Protein AF-A0AA96GSC9-F1 (afdb_monomer)

pLDDT: mean 77.77, std 19.03, range [42.34, 97.62]

Foldseek 3Di:
DACPVLVVCCVVPVPCSVVLVVVQPDQADPVPRAGKDKDWDAPPPDPDPDRIHIWIAGPPPGDIGDSVVVSVVSVVVVPDDPPDDDDDDDPDPDDDDDDDD

Mean predicted aligned error: 12.41 Å

Organism: NCBI:txid3020899

Secondary structure (DSSP, 8-state):
--HHHHHHHHHH-TTTHHHHHHHHT-SB-TTTSPBEEEEEEE-TT--STT-EEEEEEETTT--EE-HHHHHHHHHHHHH----------------------

Solvent-accessible surface area (backbone atoms only — not comparable to full-atom values): 6614 Å² total; per-residue (Å²): 145,71,62,66,63,61,50,47,47,40,73,78,38,60,89,51,34,67,60,50,51,56,64,70,63,49,60,50,31,90,90,77,65,32,56,41,44,81,46,80,45,69,52,89,85,52,92,53,98,76,43,65,44,73,30,33,36,17,82,78,79,67,51,68,53,44,61,67,63,48,47,54,52,51,53,53,61,74,72,50,75,90,77,87,70,89,77,94,75,82,85,80,84,85,85,78,90,79,87,83,131

Nearest PDB structures (foldseek):
  7d8k-assembly1_A  TM=4.475E-01  e=2.025E+00  Arabidopsis thaliana
  7feo-assembly1_B  TM=5.314E-01  e=9.656E+00  Arabidopsis thaliana
  2moe-assembly1_A  TM=3.873E-01  e=4.422E+00  Homo sapiens
  6ogj-assembly1_B  TM=4.068E-01  e=9.656E+00  Homo sapiens

Structure (mmCIF, N/CA/C/O backbone):
data_AF-A0AA96GSC9-F1
#
_entry.id   AF-A0AA96GSC9-F1
#
loop_
_atom_site.group_PDB
_atom_site.id
_atom_site.type_symbol
_atom_site.label_atom_id
_atom_site.label_alt_id
_atom_site.label_comp_id
_atom_site.label_asym_id
_atom_site.label_entity_id
_atom_site.label_seq_id
_atom_site.pdbx_PDB_ins_code
_atom_site.Cartn_x
_atom_site.Cartn_y
_atom_site.Cartn_z
_atom_site.occupancy
_atom_site.B_iso_or_equiv
_atom_site.auth_seq_id
_atom_site.auth_comp_id
_atom_site.auth_asym_id
_atom_site.auth_atom_id
_atom_site.pdbx_PDB_model_num
ATOM 1 N N . MET A 1 1 ? 16.635 -4.698 3.442 1.00 46.88 1 MET A N 1
ATOM 2 C CA . MET A 1 1 ? 15.911 -5.491 2.422 1.00 46.88 1 MET A CA 1
ATOM 3 C C . MET A 1 1 ? 14.497 -4.934 2.202 1.00 46.88 1 MET A C 1
ATOM 5 O O . MET A 1 1 ? 13.524 -5.592 2.522 1.00 46.88 1 MET A O 1
ATOM 9 N N . GLN A 1 2 ? 14.373 -3.700 1.701 1.00 50.47 2 GLN A N 1
ATOM 10 C CA . GLN A 1 2 ? 13.079 -3.037 1.402 1.00 50.47 2 GLN A CA 1
ATOM 11 C C . GLN A 1 2 ? 13.158 -2.146 0.146 1.00 50.47 2 GLN A C 1
ATOM 13 O O . GLN A 1 2 ? 12.152 -1.759 -0.434 1.00 50.47 2 GLN A O 1
ATOM 18 N N . THR A 1 3 ? 14.373 -1.807 -0.287 1.00 53.50 3 THR A N 1
ATOM 19 C CA . THR A 1 3 ? 14.635 -0.788 -1.304 1.00 53.50 3 THR A CA 1
ATOM 20 C C . THR A 1 3 ? 14.405 -1.274 -2.732 1.00 53.50 3 THR A C 1
ATOM 22 O O . THR A 1 3 ? 14.212 -0.442 -3.612 1.00 53.50 3 THR A O 1
ATOM 25 N N . PHE A 1 4 ? 14.431 -2.586 -2.985 1.00 55.00 4 PHE A N 1
ATOM 26 C CA . PHE A 1 4 ? 14.454 -3.116 -4.351 1.00 55.00 4 PHE A CA 1
ATOM 27 C C . PHE A 1 4 ? 13.114 -2.932 -5.078 1.00 55.00 4 PHE A C 1
ATOM 29 O O . PHE A 1 4 ? 13.106 -2.440 -6.200 1.00 55.00 4 PHE A O 1
ATOM 36 N N . THR A 1 5 ? 11.982 -3.197 -4.417 1.00 70.00 5 THR A N 1
ATOM 37 C CA . THR A 1 5 ? 10.642 -3.094 -5.022 1.00 70.00 5 THR A CA 1
ATOM 38 C C . THR A 1 5 ? 10.219 -1.654 -5.293 1.00 70.00 5 THR A C 1
ATOM 40 O O . THR A 1 5 ? 9.853 -1.333 -6.418 1.00 70.00 5 THR A O 1
ATOM 43 N N . LEU A 1 6 ? 10.338 -0.744 -4.321 1.00 75.50 6 LEU A N 1
ATOM 44 C CA . LEU A 1 6 ? 9.988 0.667 -4.552 1.00 75.50 6 LEU A CA 1
ATOM 45 C C . LEU A 1 6 ? 10.954 1.366 -5.516 1.00 75.50 6 LEU A C 1
ATOM 47 O O . LEU A 1 6 ? 10.534 2.236 -6.276 1.00 75.50 6 LEU A O 1
ATOM 51 N N . THR A 1 7 ? 12.236 0.987 -5.523 1.00 79.75 7 THR A N 1
ATOM 52 C CA . THR A 1 7 ? 13.191 1.528 -6.502 1.00 79.75 7 THR A CA 1
ATOM 53 C C . THR A 1 7 ? 12.886 1.024 -7.909 1.00 79.75 7 THR A C 1
ATOM 55 O O 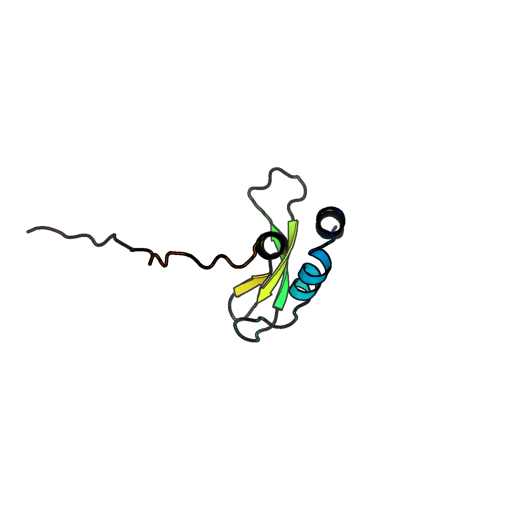. THR A 1 7 ? 12.927 1.828 -8.837 1.00 79.75 7 THR A O 1
ATOM 58 N N . ALA A 1 8 ? 12.541 -0.258 -8.072 1.00 81.69 8 ALA A N 1
ATOM 59 C CA . ALA A 1 8 ? 12.104 -0.803 -9.355 1.00 81.69 8 ALA A CA 1
ATOM 60 C C . ALA A 1 8 ? 10.836 -0.090 -9.849 1.00 81.69 8 ALA A C 1
ATOM 62 O O . ALA A 1 8 ? 10.855 0.488 -10.932 1.00 81.69 8 ALA A O 1
ATOM 63 N N . MET A 1 9 ? 9.801 0.023 -9.005 1.00 85.00 9 MET A N 1
ATOM 64 C CA . MET A 1 9 ? 8.567 0.753 -9.335 1.00 85.00 9 MET A CA 1
ATOM 65 C C . MET A 1 9 ? 8.830 2.209 -9.741 1.00 85.00 9 MET A C 1
ATOM 67 O O . MET A 1 9 ? 8.224 2.696 -10.689 1.00 85.00 9 MET A O 1
ATOM 71 N N . ARG A 1 10 ? 9.750 2.912 -9.064 1.00 88.12 10 ARG A N 1
ATOM 72 C CA . ARG A 1 10 ? 10.140 4.284 -9.432 1.00 88.12 10 ARG A CA 1
ATOM 73 C C . ARG A 1 10 ? 10.773 4.365 -10.816 1.00 88.12 10 ARG A C 1
ATOM 75 O O . ARG A 1 10 ? 10.534 5.330 -11.533 1.00 88.12 10 ARG A O 1
ATOM 82 N N . ASN A 1 11 ? 11.636 3.408 -11.141 1.00 88.81 11 ASN A N 1
ATOM 83 C CA . ASN A 1 11 ? 12.389 3.411 -12.390 1.00 88.81 11 ASN A CA 1
ATOM 84 C C . ASN A 1 11 ? 11.514 2.979 -13.576 1.00 88.81 11 ASN A C 1
ATOM 86 O O . ASN A 1 11 ? 11.664 3.521 -14.665 1.00 88.81 11 ASN A O 1
ATOM 90 N N . GLU A 1 12 ? 10.611 2.022 -13.361 1.00 87.50 12 GLU A N 1
ATOM 91 C CA . GLU A 1 12 ? 9.709 1.485 -14.388 1.00 87.50 12 GLU A CA 1
ATOM 92 C C . GLU A 1 12 ? 8.496 2.386 -14.637 1.00 87.50 12 GLU A C 1
ATOM 94 O O . GLU A 1 12 ? 8.018 2.474 -15.767 1.00 87.50 12 GLU A O 1
ATOM 99 N N . HIS A 1 13 ? 8.010 3.061 -13.591 1.00 88.81 13 HIS A N 1
ATOM 100 C CA . HIS A 1 13 ? 6.771 3.840 -13.615 1.00 88.81 13 HIS A CA 1
ATOM 101 C C . HIS A 1 13 ? 6.932 5.230 -12.973 1.00 88.81 13 HIS A C 1
ATOM 103 O O . HIS A 1 13 ? 6.232 5.562 -12.005 1.00 88.81 13 HIS A O 1
ATOM 109 N N . PRO A 1 14 ? 7.859 6.069 -13.475 1.00 90.56 14 PRO A N 1
ATOM 110 C CA . PRO A 1 14 ? 8.146 7.379 -12.889 1.00 90.56 14 PRO A CA 1
ATOM 111 C C . PRO A 1 14 ? 6.937 8.329 -12.885 1.00 90.56 14 PRO A C 1
ATOM 113 O O . PRO A 1 14 ? 6.845 9.196 -12.018 1.00 90.56 14 PRO A O 1
ATOM 116 N N . GLU A 1 15 ? 6.003 8.169 -13.822 1.00 90.44 15 GLU A N 1
ATOM 117 C CA . GLU A 1 15 ? 4.827 9.020 -14.004 1.00 90.44 15 GLU A CA 1
ATOM 118 C C . GLU A 1 15 ? 3.787 8.873 -12.884 1.00 90.44 15 GLU A C 1
ATOM 120 O O . GLU A 1 15 ? 3.196 9.863 -12.450 1.00 90.44 15 GLU A O 1
ATOM 125 N N . VAL A 1 16 ? 3.596 7.656 -12.368 1.00 90.06 16 VAL A N 1
ATOM 126 C CA . VAL A 1 16 ? 2.637 7.367 -11.285 1.00 90.06 16 VAL A CA 1
ATOM 127 C C . VAL A 1 16 ? 3.305 7.256 -9.916 1.00 90.06 16 VAL A C 1
ATOM 129 O O . VAL A 1 16 ? 2.620 7.310 -8.892 1.00 90.06 16 VAL A O 1
ATOM 132 N N . PHE A 1 17 ? 4.637 7.152 -9.862 1.00 90.50 17 PHE A N 1
ATOM 133 C CA . PHE A 1 17 ? 5.381 6.965 -8.616 1.00 90.50 17 PHE A CA 1
ATOM 134 C C . PHE A 1 17 ? 5.088 8.022 -7.528 1.00 90.50 17 PHE A C 1
ATOM 136 O O . PHE A 1 17 ? 4.889 7.628 -6.376 1.0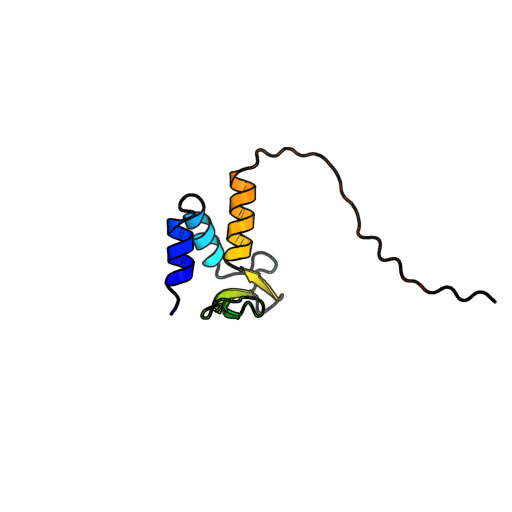0 90.50 17 PHE A O 1
ATOM 143 N N . PRO A 1 18 ? 4.981 9.338 -7.824 1.00 91.69 18 PRO A N 1
ATOM 144 C CA . PRO A 1 18 ? 4.643 10.327 -6.797 1.00 91.69 18 PRO A CA 1
ATOM 145 C C . PRO A 1 18 ? 3.276 10.074 -6.144 1.00 91.69 18 PRO A C 1
ATOM 147 O O . PRO A 1 18 ? 3.129 10.212 -4.929 1.00 91.69 18 PRO A O 1
ATOM 150 N N . GLN A 1 19 ? 2.283 9.672 -6.942 1.00 91.56 19 GLN A N 1
ATOM 151 C CA . GLN A 1 19 ? 0.929 9.383 -6.461 1.00 91.56 19 GLN A CA 1
ATOM 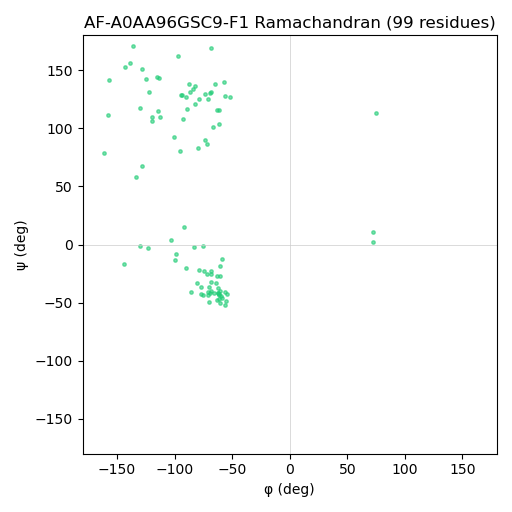152 C C . GLN A 1 19 ? 0.899 8.091 -5.642 1.00 91.56 19 GLN A C 1
ATOM 154 O O . GLN A 1 19 ? 0.288 8.056 -4.572 1.00 91.56 19 GLN A O 1
ATOM 159 N N . LEU A 1 20 ? 1.624 7.067 -6.103 1.00 91.50 20 LEU A N 1
ATOM 160 C CA . LEU A 1 20 ? 1.798 5.803 -5.394 1.00 91.50 20 LEU A CA 1
ATOM 161 C C . LEU A 1 20 ? 2.361 6.034 -3.987 1.00 91.50 20 LEU A C 1
ATOM 163 O O . LEU A 1 20 ? 1.759 5.606 -3.005 1.00 91.50 20 LEU A O 1
ATOM 167 N N . ILE A 1 21 ? 3.468 6.776 -3.873 1.00 91.94 21 ILE A N 1
ATOM 168 C CA . ILE A 1 21 ? 4.091 7.069 -2.576 1.00 91.94 21 ILE A CA 1
ATOM 169 C C . ILE A 1 21 ? 3.154 7.871 -1.673 1.00 91.94 21 ILE A C 1
ATOM 171 O O . ILE A 1 21 ? 3.043 7.557 -0.489 1.00 91.94 21 ILE A O 1
ATOM 175 N N . HIS A 1 22 ? 2.440 8.862 -2.212 1.00 91.62 22 HIS A N 1
ATOM 176 C CA . HIS A 1 22 ? 1.493 9.650 -1.425 1.00 91.62 22 HIS A CA 1
ATOM 177 C C . HIS A 1 22 ? 0.398 8.778 -0.789 1.00 91.62 22 HIS A C 1
ATOM 179 O O . HIS A 1 22 ? 0.116 8.892 0.404 1.00 91.62 22 HIS A O 1
ATOM 185 N N . GLN A 1 23 ? -0.185 7.867 -1.566 1.00 90.00 23 GLN A N 1
ATOM 186 C CA . GLN A 1 23 ? -1.204 6.935 -1.082 1.00 90.00 23 GLN A CA 1
ATOM 187 C C . GLN A 1 23 ? -0.621 5.904 -0.106 1.00 90.00 23 GLN A C 1
ATOM 189 O O . GLN A 1 23 ? -1.213 5.645 0.939 1.00 90.00 23 GLN A O 1
ATOM 194 N N . MET A 1 24 ? 0.581 5.384 -0.367 1.00 91.00 24 MET A N 1
ATOM 195 C CA . MET A 1 24 ? 1.279 4.502 0.573 1.00 91.00 24 MET A CA 1
ATOM 196 C C . MET A 1 24 ? 1.628 5.193 1.895 1.00 91.00 24 MET A C 1
ATOM 198 O O . MET A 1 24 ? 1.720 4.538 2.929 1.00 91.00 24 MET A O 1
ATOM 202 N N . GLN A 1 25 ? 1.814 6.513 1.914 1.00 91.06 25 GLN A N 1
ATOM 203 C CA . GLN A 1 25 ? 2.157 7.268 3.121 1.00 91.06 25 GLN A CA 1
ATOM 204 C C . GLN A 1 25 ? 0.951 7.635 3.992 1.00 91.06 25 GLN A C 1
ATOM 206 O O . GLN A 1 25 ? 1.145 8.151 5.092 1.00 91.06 25 GLN A O 1
ATOM 211 N N . GLN A 1 26 ? -0.275 7.300 3.581 1.00 90.81 26 GLN A N 1
ATOM 212 C CA . GLN A 1 26 ? -1.468 7.560 4.383 1.00 90.81 26 GLN A CA 1
ATOM 213 C C . GLN A 1 26 ? -1.353 6.926 5.779 1.00 90.81 26 GLN A C 1
ATOM 215 O O . GLN A 1 26 ? -1.012 5.749 5.935 1.00 90.81 26 GLN A O 1
ATOM 220 N N . SER A 1 27 ? -1.590 7.744 6.807 1.00 93.56 27 SER A N 1
ATOM 221 C CA . SER A 1 27 ? -1.600 7.335 8.219 1.00 93.56 27 SER A CA 1
ATOM 222 C C . SER A 1 27 ? -2.984 6.885 8.690 1.00 93.56 27 SER A C 1
ATOM 224 O O . SER A 1 27 ? -3.092 6.147 9.668 1.00 93.56 27 SER A O 1
ATOM 226 N N . HIS A 1 28 ? -4.029 7.290 7.965 1.00 96.38 28 HIS A N 1
ATOM 227 C CA . HIS A 1 28 ? -5.419 6.980 8.270 1.00 96.38 28 HIS A CA 1
ATOM 228 C C . HIS A 1 28 ? -6.097 6.305 7.078 1.00 96.38 28 HIS A C 1
ATOM 230 O O . HIS A 1 28 ? -5.856 6.659 5.925 1.00 96.38 28 HIS A O 1
ATOM 236 N N . CYS A 1 29 ? -6.957 5.338 7.371 1.00 96.00 29 CYS A N 1
ATOM 237 C CA . CYS A 1 29 ? -7.726 4.583 6.399 1.00 96.00 29 CYS A CA 1
ATOM 238 C C . CYS A 1 29 ? -8.790 5.474 5.750 1.00 96.00 29 CYS A C 1
ATOM 240 O O . CYS A 1 29 ? -9.584 6.109 6.445 1.00 96.00 29 CYS A O 1
ATOM 242 N N . SER A 1 30 ? -8.867 5.469 4.421 1.00 93.50 30 SER A N 1
ATOM 243 C CA . SER A 1 30 ? -9.873 6.230 3.671 1.00 93.50 30 SER A CA 1
ATOM 244 C C . SER A 1 30 ? -11.300 5.696 3.853 1.00 93.50 30 SER A C 1
ATOM 246 O O . SER A 1 30 ? -12.252 6.463 3.724 1.00 93.50 30 SER A O 1
ATOM 248 N N . ARG A 1 31 ? -11.469 4.405 4.186 1.00 95.31 31 ARG A N 1
ATOM 249 C CA . ARG A 1 31 ? -12.788 3.792 4.429 1.00 95.31 31 ARG A CA 1
ATOM 250 C C . ARG A 1 31 ? -13.391 4.140 5.785 1.00 95.31 31 ARG A C 1
ATOM 252 O O . ARG A 1 31 ? -14.598 4.348 5.857 1.00 95.31 31 ARG A O 1
ATOM 259 N N . CYS A 1 32 ?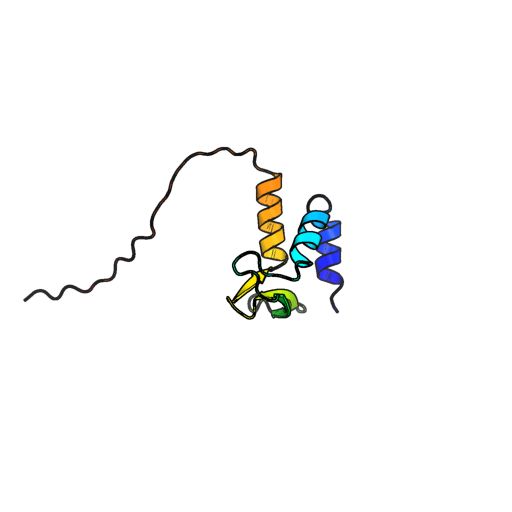 -12.600 4.126 6.858 1.00 97.56 32 CYS A N 1
ATOM 260 C CA . CYS A 1 32 ? -13.130 4.251 8.224 1.00 97.56 32 CYS A CA 1
ATOM 261 C C . CYS A 1 32 ? -12.437 5.307 9.098 1.00 97.56 32 CYS A C 1
ATOM 263 O O . CYS A 1 32 ? -12.813 5.460 10.256 1.00 97.56 32 CYS A O 1
ATOM 265 N N . GLY A 1 33 ? -11.412 6.002 8.593 1.00 97.12 33 GLY A N 1
ATOM 266 C CA . GLY A 1 33 ? -10.584 6.929 9.378 1.00 97.12 33 GLY A CA 1
ATOM 267 C C . GLY A 1 33 ? -9.635 6.245 10.369 1.00 97.12 33 GLY A C 1
ATOM 268 O O . GLY A 1 33 ? -8.931 6.917 11.117 1.00 97.12 33 GLY A O 1
ATOM 269 N N . GLY A 1 34 ? -9.616 4.913 10.382 1.00 97.62 34 GLY A N 1
ATOM 270 C CA . GLY A 1 34 ? -8.825 4.095 11.290 1.00 97.62 34 GLY A CA 1
ATOM 271 C C . GLY A 1 34 ? -7.313 4.164 11.058 1.00 97.62 34 GLY A C 1
ATOM 272 O O . GLY A 1 34 ? -6.846 4.673 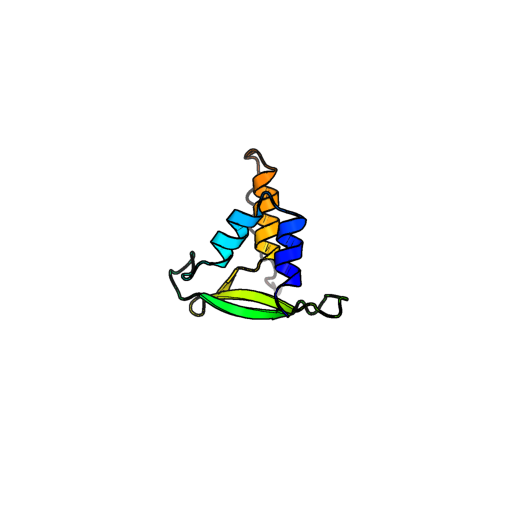10.046 1.00 97.62 34 GLY A O 1
ATOM 273 N N . THR A 1 35 ? -6.533 3.623 11.986 1.00 97.50 35 THR A N 1
ATOM 274 C CA . THR A 1 35 ? -5.065 3.613 11.942 1.00 97.50 35 THR A CA 1
ATOM 275 C C . THR A 1 35 ? -4.560 2.624 10.899 1.00 97.50 35 THR A C 1
ATOM 277 O O . THR A 1 35 ? -4.947 1.453 10.911 1.00 97.50 35 THR A O 1
ATOM 280 N N . MET A 1 36 ? -3.663 3.093 10.033 1.00 97.56 36 MET A N 1
ATOM 281 C CA . MET A 1 36 ? -2.926 2.249 9.095 1.00 97.56 36 MET A CA 1
ATOM 282 C C . MET A 1 36 ? -1.578 1.862 9.700 1.00 97.56 36 MET A C 1
ATOM 284 O O . MET A 1 36 ? -0.819 2.735 10.123 1.00 97.56 36 MET A O 1
ATOM 288 N N . VAL A 1 37 ? -1.267 0.569 9.707 1.00 95.75 37 VAL A N 1
ATOM 289 C CA . VAL A 1 37 ? 0.030 0.039 10.152 1.00 95.75 37 VAL A CA 1
ATOM 290 C C . VAL A 1 37 ? 0.771 -0.566 8.969 1.00 95.75 37 VAL A C 1
ATOM 292 O O . VAL A 1 37 ? 0.141 -1.131 8.080 1.00 95.75 37 VAL A O 1
ATOM 295 N N . GLU A 1 38 ? 2.091 -0.405 8.936 1.00 94.31 38 GLU A N 1
ATOM 296 C CA . GLU A 1 38 ? 2.954 -1.026 7.928 1.00 94.31 38 GLU A CA 1
ATOM 297 C C . GLU A 1 38 ? 3.303 -2.456 8.349 1.00 94.31 38 GLU A C 1
ATOM 299 O O . GLU A 1 38 ? 3.654 -2.701 9.504 1.00 94.31 38 GLU A O 1
ATOM 304 N N . GLU A 1 39 ? 3.192 -3.397 7.416 1.00 91.38 39 GLU A N 1
ATOM 305 C CA . GLU A 1 39 ? 3.477 -4.810 7.633 1.00 91.38 39 GLU A CA 1
ATOM 306 C C . GLU A 1 39 ? 4.125 -5.433 6.389 1.00 91.38 39 GLU A C 1
ATOM 308 O O . GLU A 1 39 ? 3.932 -4.988 5.254 1.00 91.38 39 GLU A O 1
ATOM 313 N N . THR A 1 40 ? 4.912 -6.486 6.615 1.00 89.88 40 THR A N 1
ATOM 314 C CA . THR A 1 40 ? 5.542 -7.256 5.543 1.00 89.88 40 THR A CA 1
ATOM 315 C C . THR A 1 40 ? 4.628 -8.383 5.084 1.00 89.88 40 THR A C 1
ATOM 317 O O . THR A 1 40 ? 4.363 -9.319 5.834 1.00 89.88 40 THR A O 1
ATOM 320 N N . TYR A 1 41 ? 4.216 -8.318 3.826 1.00 88.62 41 TYR A N 1
ATOM 321 C CA . TYR A 1 41 ? 3.412 -9.325 3.150 1.00 88.62 41 TYR A CA 1
ATOM 322 C C . TYR A 1 41 ? 4.284 -10.263 2.325 1.00 88.62 41 TYR A C 1
ATOM 324 O O . TYR A 1 41 ? 5.436 -9.962 2.012 1.00 88.62 41 TYR A O 1
ATOM 332 N N . MET A 1 42 ? 3.704 -11.411 1.991 1.00 86.38 42 MET A N 1
ATOM 333 C CA . MET A 1 42 ? 4.297 -12.483 1.204 1.00 86.38 42 MET A CA 1
ATOM 334 C C . MET A 1 42 ? 3.318 -12.864 0.090 1.00 86.38 42 MET A C 1
ATOM 336 O O . MET A 1 42 ? 2.226 -13.351 0.378 1.00 86.38 42 MET A O 1
ATOM 340 N N . ASP A 1 43 ? 3.710 -12.693 -1.166 1.00 81.94 43 ASP A N 1
ATOM 341 C CA . ASP A 1 43 ? 3.111 -13.407 -2.297 1.00 81.94 43 ASP A CA 1
ATOM 342 C C . ASP A 1 43 ? 3.522 -14.895 -2.359 1.00 81.94 43 ASP A C 1
ATOM 344 O O . ASP A 1 43 ? 4.499 -15.273 -2.999 1.00 81.94 43 ASP A O 1
ATOM 348 N N . ILE A 1 44 ? 2.748 -15.755 -1.698 1.00 82.12 44 ILE A N 1
ATOM 349 C CA . ILE A 1 44 ? 2.990 -17.208 -1.621 1.00 82.12 44 ILE A CA 1
ATOM 350 C C . ILE A 1 44 ? 3.035 -17.939 -2.976 1.00 82.12 44 ILE A C 1
ATOM 352 O O . ILE A 1 44 ? 3.427 -19.104 -3.003 1.00 82.12 44 ILE A O 1
ATOM 356 N N . PHE A 1 45 ? 2.610 -17.299 -4.069 1.00 81.38 45 PHE A N 1
ATOM 357 C CA . PHE A 1 45 ? 2.622 -17.872 -5.418 1.00 81.38 45 PHE A CA 1
ATOM 358 C C . PHE A 1 45 ? 3.765 -17.340 -6.286 1.00 81.38 45 PHE A C 1
ATOM 360 O O . PHE A 1 45 ? 3.841 -17.669 -7.467 1.00 81.38 45 PHE A O 1
ATOM 367 N N . SER A 1 46 ? 4.641 -16.513 -5.722 1.00 74.69 46 SER A N 1
ATOM 368 C CA . SER A 1 46 ? 5.793 -15.986 -6.432 1.00 74.69 46 SER A CA 1
ATOM 369 C C . SER A 1 46 ? 6.914 -17.023 -6.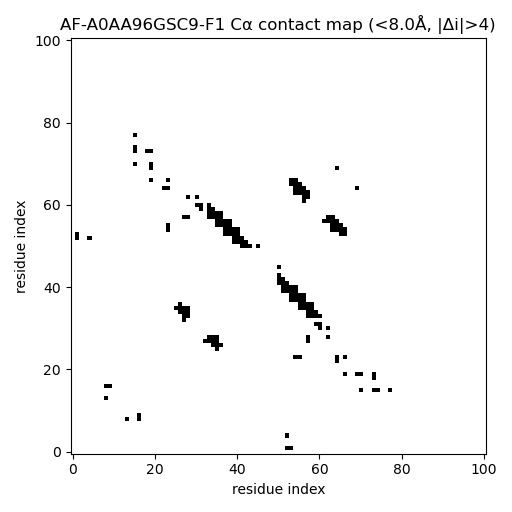497 1.00 74.69 46 SER A C 1
ATOM 371 O O . SER A 1 46 ? 7.399 -17.499 -5.472 1.00 74.69 46 SER A O 1
ATOM 373 N N . ASP A 1 47 ? 7.375 -17.312 -7.713 1.00 74.94 47 ASP A N 1
ATOM 374 C CA . ASP A 1 47 ? 8.540 -18.171 -7.969 1.00 74.94 47 ASP A CA 1
ATOM 375 C C . ASP A 1 47 ? 9.880 -17.463 -7.662 1.00 74.94 47 ASP A C 1
ATOM 377 O O . ASP A 1 47 ? 10.955 -18.040 -7.833 1.00 74.94 47 ASP A O 1
ATOM 381 N N . TYR A 1 48 ? 9.841 -16.196 -7.234 1.00 70.69 48 TYR A N 1
ATOM 382 C CA . TYR A 1 48 ? 11.027 -15.398 -6.932 1.00 70.69 48 TYR A CA 1
ATOM 383 C C . TYR A 1 48 ? 11.481 -15.590 -5.478 1.00 70.69 48 TYR A C 1
ATOM 385 O O . TYR A 1 48 ? 10.676 -15.538 -4.553 1.00 70.69 48 TYR A O 1
ATOM 393 N N . GLU A 1 49 ? 12.795 -15.715 -5.262 1.00 60.78 49 GLU A N 1
ATOM 394 C CA . GLU A 1 49 ? 13.408 -15.967 -3.941 1.00 60.78 49 GLU A CA 1
ATOM 395 C C . GLU A 1 49 ? 13.130 -14.867 -2.888 1.00 60.78 49 GLU A C 1
ATOM 397 O O . GLU A 1 49 ? 13.214 -15.132 -1.690 1.00 60.78 49 GLU A O 1
ATOM 402 N N . ASP A 1 50 ? 12.720 -13.662 -3.310 1.00 62.12 50 ASP A N 1
ATOM 403 C CA . ASP A 1 50 ? 12.452 -12.496 -2.455 1.00 62.12 50 ASP A CA 1
ATOM 404 C C . ASP A 1 50 ? 11.064 -11.882 -2.727 1.00 62.12 50 ASP A C 1
ATOM 406 O O . ASP A 1 50 ? 10.920 -10.759 -3.207 1.00 62.12 50 ASP A O 1
ATOM 410 N N . PHE A 1 51 ? 10.000 -12.612 -2.401 1.00 77.62 51 PHE A N 1
ATOM 411 C CA . PHE A 1 51 ? 8.623 -12.179 -2.672 1.00 77.62 51 PHE A CA 1
ATOM 412 C C . PHE A 1 51 ? 7.951 -11.390 -1.532 1.00 77.62 51 PHE A C 1
ATOM 414 O O . PHE A 1 51 ? 6.729 -11.212 -1.494 1.00 77.62 51 PHE A O 1
ATOM 421 N N . LYS A 1 52 ? 8.749 -10.912 -0.572 1.00 85.12 52 LYS A N 1
ATOM 422 C CA . LYS A 1 52 ? 8.259 -10.084 0.533 1.00 85.12 52 LYS A CA 1
ATOM 423 C C . LYS A 1 52 ? 8.135 -8.624 0.112 1.00 85.12 52 LYS A C 1
ATOM 425 O O . LYS A 1 52 ? 9.059 -8.062 -0.474 1.00 85.12 52 LYS A O 1
ATOM 430 N N . PHE A 1 53 ? 7.042 -7.973 0.490 1.00 85.44 53 PHE A N 1
ATOM 431 C CA . PHE A 1 53 ? 6.825 -6.550 0.219 1.00 85.44 53 PHE A CA 1
ATOM 432 C C . PHE A 1 53 ? 6.202 -5.833 1.416 1.00 85.44 53 PHE A C 1
ATOM 434 O O . PHE A 1 53 ? 5.584 -6.462 2.268 1.00 85.44 53 PHE A O 1
ATOM 441 N N . GLN A 1 54 ? 6.392 -4.515 1.501 1.00 88.62 54 GLN A N 1
ATOM 442 C CA . GLN A 1 54 ? 5.711 -3.696 2.505 1.00 88.62 54 GLN A CA 1
ATOM 443 C C . GLN A 1 54 ? 4.354 -3.258 1.964 1.00 88.62 54 GLN A C 1
ATOM 445 O O . GLN A 1 54 ? 4.263 -2.730 0.854 1.00 88.62 54 GLN A O 1
ATOM 450 N N . ALA A 1 55 ? 3.319 -3.438 2.769 1.00 91.75 55 ALA A N 1
ATOM 451 C CA . ALA A 1 55 ? 2.005 -2.863 2.539 1.00 91.75 55 ALA A CA 1
ATOM 452 C C . ALA A 1 55 ? 1.474 -2.297 3.853 1.00 91.75 55 ALA A C 1
ATOM 454 O O . ALA A 1 55 ? 2.063 -2.493 4.918 1.00 91.75 55 ALA A O 1
ATOM 455 N N . LYS A 1 56 ? 0.359 -1.573 3.782 1.00 94.81 56 LYS A N 1
ATOM 456 C CA . LYS A 1 56 ? -0.330 -1.112 4.985 1.00 94.81 56 LYS A CA 1
ATOM 457 C C . LYS A 1 56 ? -1.698 -1.736 5.104 1.00 94.81 56 LYS A C 1
ATOM 459 O O . LYS A 1 56 ? -2.396 -1.836 4.100 1.00 94.81 56 LYS A O 1
ATOM 464 N N . HIS A 1 57 ? -2.122 -2.044 6.321 1.00 96.06 57 HIS A N 1
ATOM 465 C CA . HIS A 1 57 ? -3.503 -2.427 6.579 1.00 96.06 57 HIS A CA 1
ATOM 466 C C . HIS A 1 57 ? -4.124 -1.613 7.710 1.00 96.06 57 HIS A C 1
ATOM 468 O O . HIS A 1 57 ? -3.447 -1.135 8.623 1.00 96.06 57 HIS A O 1
ATOM 474 N N . CYS A 1 58 ? -5.438 -1.440 7.635 1.00 97.62 58 CYS A N 1
ATOM 475 C CA . CYS A 1 58 ? -6.222 -0.818 8.683 1.00 97.62 58 CYS A CA 1
ATOM 476 C C . CYS A 1 58 ? -6.542 -1.843 9.767 1.00 97.62 58 CYS A C 1
ATOM 478 O O . CYS A 1 58 ? -7.242 -2.821 9.503 1.00 97.62 58 CYS A O 1
ATOM 480 N N . ILE A 1 59 ? -6.126 -1.580 11.005 1.00 96.69 59 ILE A N 1
ATOM 481 C CA . ILE A 1 59 ? -6.401 -2.491 12.127 1.00 96.69 59 ILE A CA 1
ATOM 482 C C . ILE A 1 59 ? -7.890 -2.544 12.507 1.00 96.69 59 ILE A C 1
ATOM 484 O O . ILE A 1 59 ? -8.331 -3.514 13.112 1.00 96.69 59 ILE A O 1
ATOM 488 N N . GLN A 1 60 ? -8.679 -1.513 12.168 1.00 97.38 60 GLN A N 1
ATOM 489 C CA . GLN A 1 60 ? -10.108 -1.474 12.501 1.00 97.38 60 GLN A CA 1
ATOM 490 C C . GLN A 1 60 ? -10.993 -2.178 11.467 1.00 97.38 60 GLN A C 1
ATOM 492 O O . GLN A 1 60 ? -11.971 -2.814 11.846 1.00 97.38 60 GLN A O 1
ATOM 497 N N . CYS A 1 61 ? -10.715 -2.021 10.169 1.00 97.56 61 CYS A N 1
ATOM 498 C CA . CYS A 1 61 ? -11.612 -2.512 9.111 1.00 97.56 61 CYS A CA 1
ATOM 499 C C . CYS A 1 61 ? -10.968 -3.483 8.116 1.00 97.56 61 CYS A C 1
ATOM 501 O O . CYS A 1 61 ? -11.662 -3.974 7.224 1.00 97.56 61 CYS A O 1
ATOM 503 N N . GLY A 1 62 ? -9.667 -3.749 8.251 1.00 95.50 62 GLY A N 1
ATOM 504 C CA . GLY A 1 62 ? -8.931 -4.680 7.399 1.00 95.50 62 GLY A CA 1
ATOM 505 C C . GLY A 1 62 ? -8.676 -4.187 5.975 1.00 95.50 62 GLY A C 1
ATOM 506 O O . GLY A 1 62 ? -8.281 -4.985 5.136 1.00 95.50 62 GLY A O 1
ATOM 507 N N . ASP A 1 63 ? -8.920 -2.909 5.668 1.00 95.75 63 ASP A N 1
ATOM 508 C CA . ASP A 1 63 ? -8.588 -2.349 4.353 1.00 95.75 63 ASP A CA 1
ATOM 509 C C . ASP A 1 63 ? -7.070 -2.344 4.128 1.00 95.75 63 ASP A C 1
ATOM 511 O O . ASP A 1 63 ? -6.327 -2.017 5.053 1.00 95.75 63 ASP A O 1
ATOM 515 N N . VAL A 1 64 ? -6.614 -2.695 2.923 1.00 94.75 64 VAL A N 1
ATOM 516 C CA . VAL A 1 64 ? -5.186 -2.890 2.610 1.00 94.75 64 VAL A CA 1
ATOM 517 C C . VAL A 1 64 ? -4.748 -1.967 1.474 1.00 94.75 64 VAL A C 1
ATOM 519 O O . VAL A 1 64 ? -5.372 -1.922 0.414 1.00 94.75 64 VAL A O 1
ATOM 522 N N . ILE A 1 65 ? -3.632 -1.267 1.681 1.00 93.88 65 ILE A N 1
ATOM 523 C CA . ILE A 1 65 ? -2.892 -0.535 0.652 1.00 93.88 65 ILE A CA 1
ATOM 524 C C . ILE A 1 65 ? -1.690 -1.387 0.245 1.00 93.88 65 ILE A C 1
ATOM 526 O O . ILE A 1 65 ? -0.625 -1.321 0.859 1.00 93.88 65 ILE A O 1
ATOM 530 N N . ASP A 1 66 ? -1.892 -2.188 -0.797 1.00 92.19 66 ASP A N 1
ATOM 531 C CA . ASP A 1 66 ? -0.859 -2.975 -1.468 1.00 92.19 66 ASP A CA 1
ATOM 532 C C . ASP A 1 66 ? -0.233 -2.142 -2.607 1.00 92.19 66 ASP A C 1
ATOM 534 O O . ASP A 1 66 ? -0.976 -1.635 -3.457 1.00 92.19 66 ASP A O 1
ATOM 538 N N . PRO A 1 67 ? 1.103 -1.983 -2.656 1.00 89.44 67 PRO A N 1
ATOM 539 C CA . PRO A 1 67 ? 1.768 -1.134 -3.642 1.00 89.44 67 PRO A CA 1
ATOM 540 C C . PRO A 1 67 ? 1.595 -1.612 -5.089 1.00 89.44 67 PRO A C 1
ATOM 542 O O . PRO A 1 67 ? 1.493 -0.782 -5.988 1.00 89.44 67 PRO A O 1
ATOM 545 N N . PHE A 1 68 ? 1.522 -2.919 -5.341 1.00 88.25 68 PHE A N 1
ATOM 546 C CA . PHE A 1 68 ? 1.346 -3.465 -6.687 1.00 88.25 68 PHE A CA 1
ATOM 547 C C . PHE A 1 68 ? -0.091 -3.295 -7.173 1.00 88.25 68 PHE A C 1
ATOM 549 O O . PHE A 1 68 ? -0.320 -2.865 -8.306 1.00 88.25 68 PHE A O 1
ATOM 556 N N . ILE A 1 69 ? -1.071 -3.563 -6.303 1.00 90.56 69 ILE A N 1
ATOM 557 C CA . ILE A 1 69 ? -2.485 -3.312 -6.614 1.00 90.56 69 ILE A CA 1
ATOM 558 C C . ILE A 1 69 ? -2.700 -1.819 -6.874 1.00 90.56 69 ILE A C 1
ATOM 560 O O . ILE A 1 69 ? -3.400 -1.440 -7.817 1.00 90.56 69 ILE A O 1
ATOM 564 N N . LEU A 1 70 ? -2.092 -0.969 -6.048 1.00 91.50 70 LEU A N 1
ATOM 565 C CA . LEU A 1 70 ? -2.175 0.475 -6.180 1.00 91.50 70 LEU A CA 1
ATOM 566 C C . LEU A 1 70 ? -1.556 0.960 -7.491 1.00 91.50 70 LEU A C 1
ATOM 568 O O . LEU A 1 70 ? -2.199 1.706 -8.226 1.00 91.50 70 LEU A O 1
ATOM 572 N N . LEU A 1 71 ? -0.352 0.485 -7.817 1.00 91.44 71 LEU A N 1
ATOM 573 C CA . LEU A 1 71 ? 0.324 0.776 -9.077 1.00 91.44 71 LEU A CA 1
ATOM 574 C C . LEU A 1 71 ? -0.551 0.400 -10.275 1.00 91.44 71 LEU A C 1
ATOM 576 O O . LEU A 1 71 ? -0.739 1.214 -11.176 1.00 91.44 71 LEU A O 1
ATOM 580 N N . ASN A 1 72 ? -1.121 -0.807 -10.270 1.00 90.50 72 ASN A N 1
ATOM 581 C CA . ASN A 1 72 ? -1.980 -1.273 -11.354 1.00 90.50 72 ASN A CA 1
ATOM 582 C C . ASN A 1 72 ? -3.198 -0.354 -11.545 1.00 90.50 72 ASN A C 1
ATOM 584 O O . ASN A 1 72 ? -3.496 0.046 -12.667 1.00 90.50 72 ASN A O 1
ATOM 588 N N . ARG A 1 73 ? -3.852 0.059 -10.449 1.00 91.19 73 ARG A N 1
ATOM 589 C CA . ARG A 1 73 ? -4.976 1.011 -10.495 1.00 91.19 73 ARG A CA 1
ATOM 590 C C . ARG A 1 73 ? -4.555 2.3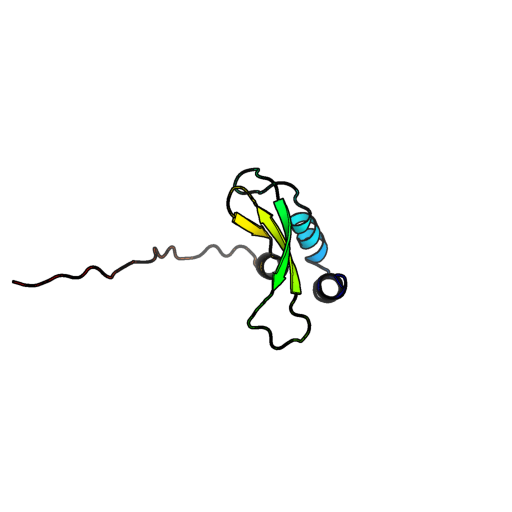66 -11.064 1.00 91.19 73 ARG A C 1
ATOM 592 O O . ARG A 1 73 ? -5.236 2.895 -11.938 1.00 91.19 73 ARG A O 1
ATOM 599 N N . LEU A 1 74 ? -3.436 2.923 -10.598 1.00 90.69 74 LEU A N 1
ATOM 600 C CA . LEU A 1 74 ? -2.936 4.215 -11.076 1.00 90.69 74 LEU A CA 1
ATOM 601 C C . LEU A 1 74 ? -2.588 4.174 -12.569 1.00 90.69 74 LEU A C 1
ATOM 603 O O . LEU A 1 74 ? -2.878 5.125 -13.288 1.00 90.69 74 LEU A O 1
ATOM 607 N N . ARG A 1 75 ? -2.032 3.059 -13.054 1.00 88.00 75 ARG A N 1
ATOM 608 C CA . ARG A 1 75 ? -1.728 2.865 -14.478 1.00 88.00 75 ARG A CA 1
ATOM 609 C C . ARG A 1 75 ? -2.985 2.806 -15.343 1.00 88.00 75 ARG A C 1
ATOM 611 O O . ARG A 1 75 ? -3.003 3.424 -16.404 1.00 88.00 75 ARG A O 1
ATOM 618 N N . THR A 1 76 ? -4.037 2.121 -14.894 1.00 81.25 76 THR A N 1
ATOM 619 C CA . THR A 1 76 ? -5.325 2.105 -15.607 1.00 81.25 76 THR A CA 1
ATOM 620 C C . THR A 1 76 ? -5.919 3.512 -15.692 1.00 81.25 76 THR A C 1
ATOM 622 O O . THR A 1 76 ? -6.316 3.950 -16.767 1.00 81.25 76 THR A O 1
ATOM 625 N N . HIS A 1 77 ? -5.879 4.276 -14.598 1.00 70.94 77 HIS A N 1
ATOM 626 C CA . HIS A 1 77 ? -6.395 5.647 -14.582 1.00 70.94 77 HIS A CA 1
ATOM 627 C C . HIS A 1 77 ? -5.532 6.658 -15.355 1.00 70.94 77 HIS A C 1
ATOM 629 O O . HIS A 1 77 ? -6.059 7.664 -15.821 1.00 70.94 77 HIS A O 1
ATOM 635 N N . ALA A 1 78 ? -4.231 6.409 -15.528 1.00 62.94 78 ALA A N 1
ATOM 636 C CA . ALA A 1 78 ? -3.358 7.246 -16.354 1.00 62.94 78 ALA A CA 1
ATOM 637 C C . ALA A 1 78 ? -3.580 7.040 -17.867 1.00 62.94 78 ALA A C 1
ATOM 639 O O . ALA A 1 78 ? -3.262 7.929 -18.657 1.00 62.94 78 ALA A O 1
ATOM 640 N N . GLY A 1 79 ? -4.121 5.883 -18.272 1.00 58.88 79 GLY A N 1
ATOM 641 C CA . GLY A 1 79 ? -4.380 5.523 -19.671 1.00 58.88 79 GLY A CA 1
ATOM 642 C C . GLY A 1 79 ? -5.824 5.720 -20.150 1.00 58.88 79 GLY A C 1
ATOM 643 O O . GLY A 1 79 ? -6.075 5.607 -21.349 1.00 58.88 79 GLY A O 1
ATOM 644 N N . GLU A 1 80 ? -6.773 6.027 -19.262 1.00 51.88 80 GLU A N 1
ATOM 645 C CA . GLU A 1 80 ? -8.198 6.111 -19.601 1.00 51.88 80 GLU A CA 1
ATOM 646 C C . GLU A 1 80 ? -8.735 7.546 -19.512 1.00 51.88 80 GLU A C 1
ATOM 648 O O . GLU A 1 80 ? -8.965 8.108 -18.442 1.00 51.88 80 GLU A O 1
ATOM 653 N N . THR A 1 81 ? -9.040 8.11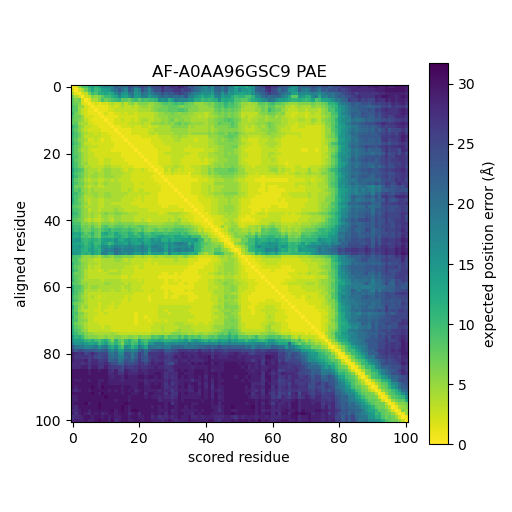8 -20.681 1.00 50.03 81 THR A N 1
ATOM 654 C CA . THR A 1 81 ? -10.167 9.056 -20.773 1.00 50.03 81 THR A CA 1
ATOM 655 C C . THR A 1 81 ? -11.428 8.332 -20.279 1.00 50.03 81 THR A C 1
ATOM 657 O O . THR A 1 81 ? -11.593 7.148 -20.582 1.00 50.03 81 THR A O 1
ATOM 660 N N . PRO A 1 82 ? -12.327 8.984 -19.519 1.00 43.59 82 PRO A N 1
ATOM 661 C CA . PRO A 1 82 ? -13.494 8.317 -18.958 1.00 43.59 82 PRO A CA 1
ATOM 662 C C . PRO A 1 82 ? -14.497 8.011 -20.075 1.00 43.59 82 PRO A C 1
ATOM 664 O O . PRO A 1 82 ? -15.416 8.785 -20.336 1.00 43.59 82 PRO A O 1
ATOM 667 N N . SER A 1 83 ? -14.341 6.870 -20.745 1.00 45.16 83 SER A N 1
ATOM 668 C CA . SER A 1 83 ? -15.418 6.279 -21.531 1.00 45.16 83 SER A CA 1
ATOM 669 C C . SER A 1 83 ? -16.353 5.564 -20.564 1.00 45.16 83 SER A C 1
ATOM 671 O O . SER A 1 83 ? -16.249 4.369 -20.301 1.00 45.16 83 SER A O 1
ATOM 673 N N . VAL A 1 84 ? -17.257 6.342 -19.972 1.00 51.53 84 VAL A N 1
ATOM 674 C CA . VAL A 1 84 ? -18.442 5.811 -19.305 1.00 51.53 84 VAL A CA 1
ATOM 675 C C . VAL A 1 84 ? -19.254 5.072 -20.362 1.00 51.53 84 VAL A C 1
ATOM 677 O O . VAL A 1 84 ? -19.913 5.712 -21.174 1.00 51.53 84 VAL A O 1
ATOM 680 N N . ASN A 1 85 ? -19.201 3.742 -20.355 1.00 47.09 85 ASN A N 1
ATOM 681 C CA . ASN A 1 85 ? -20.237 2.884 -20.919 1.00 47.09 85 ASN A CA 1
ATOM 682 C C . ASN A 1 85 ? -20.169 1.473 -20.297 1.00 47.09 85 ASN A C 1
ATOM 684 O O . ASN A 1 85 ? -19.277 0.703 -20.629 1.00 47.09 85 ASN A O 1
ATOM 688 N N . THR A 1 86 ? -21.202 1.140 -19.496 1.00 46.94 86 THR A N 1
ATOM 689 C CA . THR A 1 86 ? -21.964 -0.135 -19.609 1.00 46.94 86 THR A CA 1
ATOM 690 C C . THR A 1 86 ? -21.229 -1.396 -19.085 1.00 46.94 86 THR A C 1
ATOM 692 O O . THR A 1 86 ? -20.247 -1.821 -19.667 1.00 46.94 86 THR A O 1
ATOM 695 N N . LEU A 1 87 ? -21.591 -2.118 -18.012 1.00 45.50 87 LEU A N 1
ATOM 696 C CA . LEU A 1 87 ? -22.864 -2.453 -17.359 1.00 45.50 87 LEU A CA 1
ATOM 697 C C . LEU A 1 87 ? -22.625 -2.829 -15.887 1.00 45.50 87 LEU A C 1
ATOM 699 O O . LEU A 1 87 ? -21.721 -3.598 -15.562 1.00 45.50 87 LEU A O 1
ATOM 703 N N . SER A 1 88 ? -23.535 -2.404 -15.019 1.00 51.78 88 SER A N 1
ATOM 704 C CA . SER A 1 88 ? -23.789 -3.027 -13.722 1.00 51.78 88 SER A CA 1
ATOM 705 C C . SER A 1 88 ? -24.247 -4.476 -13.939 1.00 51.78 88 SER A C 1
ATOM 707 O O . SER A 1 88 ? -25.327 -4.695 -14.483 1.00 51.78 88 SER A O 1
ATOM 709 N N . GLN A 1 89 ? -23.478 -5.471 -13.492 1.00 49.09 89 GLN A N 1
ATOM 710 C CA . GLN A 1 89 ? -24.012 -6.818 -13.267 1.00 49.09 89 GLN A CA 1
ATOM 711 C C . GLN A 1 89 ? -23.959 -7.147 -11.769 1.00 49.09 89 GLN A C 1
ATOM 713 O O . GLN A 1 89 ? -22.866 -7.239 -11.201 1.00 49.09 89 GLN A O 1
ATOM 718 N N . PRO A 1 90 ? -25.112 -7.321 -11.098 1.00 42.34 90 PRO A N 1
ATOM 719 C CA . PRO A 1 90 ? -25.141 -7.902 -9.765 1.00 42.34 90 PRO A CA 1
ATOM 720 C C . PRO A 1 90 ? -24.744 -9.382 -9.857 1.00 42.34 90 PRO A C 1
ATOM 722 O O . PRO A 1 90 ? -25.267 -10.129 -10.682 1.00 42.34 90 PRO A O 1
ATOM 725 N N . ARG A 1 91 ? -23.808 -9.816 -9.005 1.00 51.53 91 ARG A N 1
ATOM 726 C CA . ARG A 1 91 ? -23.408 -11.226 -8.896 1.00 51.53 91 ARG A CA 1
ATOM 727 C C . ARG A 1 91 ? -24.591 -12.033 -8.349 1.00 51.53 91 ARG A C 1
ATOM 729 O O . ARG A 1 91 ? -24.855 -11.998 -7.149 1.00 51.53 91 ARG A O 1
ATOM 736 N N . HIS A 1 92 ? -25.307 -12.734 -9.227 1.00 43.97 92 HIS A N 1
ATOM 737 C CA . HIS A 1 92 ? -26.334 -13.703 -8.849 1.00 43.97 92 HIS A CA 1
ATOM 738 C C . HIS A 1 92 ? -25.662 -14.837 -8.060 1.00 43.97 92 HIS A C 1
ATOM 740 O O . HIS A 1 92 ? -24.794 -15.539 -8.577 1.00 43.97 92 HIS A O 1
ATOM 746 N N . ARG A 1 93 ? -26.019 -14.986 -6.781 1.00 47.75 93 ARG A N 1
ATOM 747 C CA . 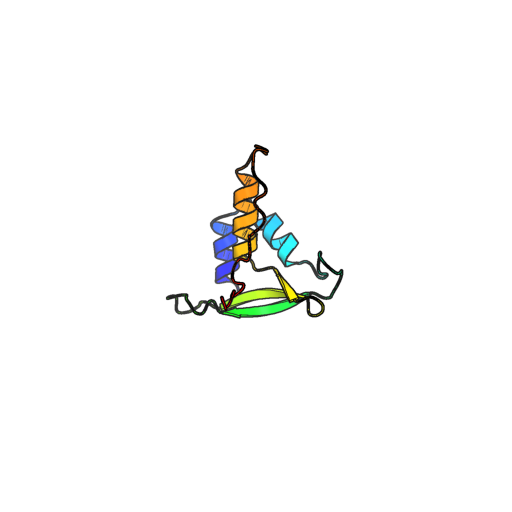ARG A 1 93 ? -25.613 -16.118 -5.945 1.00 47.75 93 ARG A CA 1
ATOM 748 C C . ARG A 1 93 ? -26.739 -17.145 -5.994 1.00 47.75 93 ARG A C 1
ATOM 750 O O . ARG A 1 93 ? -27.569 -17.189 -5.095 1.00 47.75 93 ARG A O 1
ATOM 757 N N . GLU A 1 94 ? -26.788 -17.944 -7.050 1.00 45.22 94 GLU A N 1
ATOM 758 C CA . GLU A 1 94 ? -27.681 -19.100 -7.108 1.00 45.22 94 GLU A CA 1
ATOM 759 C C . GLU A 1 94 ? -26.928 -20.333 -6.624 1.00 45.22 94 GLU A C 1
ATOM 761 O O . GLU A 1 94 ? -26.007 -20.802 -7.278 1.00 45.22 94 GLU A O 1
ATOM 766 N N . ASN A 1 95 ? -27.292 -20.800 -5.430 1.00 46.75 95 ASN A N 1
ATOM 767 C CA . ASN A 1 95 ? -27.182 -22.194 -5.006 1.00 46.75 95 ASN A CA 1
ATOM 768 C C . ASN A 1 95 ? -28.110 -22.375 -3.796 1.00 46.75 95 ASN A C 1
ATOM 770 O O . ASN A 1 95 ? -27.685 -22.325 -2.643 1.00 46.75 95 ASN A O 1
ATOM 774 N N . GLY A 1 96 ? -29.405 -22.513 -4.086 1.00 43.09 96 GLY A N 1
ATOM 775 C CA . GLY A 1 96 ? -30.453 -22.874 -3.136 1.00 43.09 96 GLY A CA 1
ATOM 776 C C . GLY A 1 96 ? -31.106 -24.178 -3.580 1.00 43.09 96 GLY A C 1
ATOM 777 O O . GLY A 1 96 ? -31.828 -24.213 -4.569 1.00 43.09 96 GLY A O 1
ATOM 778 N N . LEU A 1 97 ? -30.791 -25.243 -2.853 1.00 52.97 97 LEU A N 1
ATOM 779 C CA . LEU A 1 97 ? -31.328 -26.597 -2.953 1.00 52.97 97 LEU A CA 1
ATOM 780 C C . LEU A 1 97 ? -32.874 -26.587 -2.917 1.00 52.97 97 LEU A C 1
ATOM 782 O O . LEU A 1 97 ? -33.445 -26.065 -1.961 1.00 52.97 97 LEU A O 1
ATOM 786 N N . VAL A 1 98 ? -33.554 -27.201 -3.893 1.00 51.00 98 VAL A N 1
ATOM 787 C CA . VAL A 1 98 ? -34.997 -27.503 -3.796 1.00 51.00 98 VAL A CA 1
ATOM 788 C C . VAL A 1 98 ? -35.198 -29.011 -3.899 1.00 51.00 98 VAL A C 1
ATOM 790 O O . VAL A 1 98 ? -34.998 -29.619 -4.948 1.00 51.00 98 VAL A O 1
ATOM 793 N N . MET A 1 99 ? -35.581 -29.601 -2.768 1.00 44.41 99 MET A N 1
ATOM 794 C CA . MET A 1 99 ? -36.099 -30.962 -2.651 1.00 44.41 99 MET A CA 1
ATOM 795 C C . MET A 1 99 ? -37.502 -30.995 -3.266 1.00 44.41 99 MET A C 1
ATOM 797 O O . MET A 1 99 ? -38.354 -30.203 -2.867 1.00 44.41 99 MET A O 1
ATOM 801 N N . THR A 1 100 ? -37.753 -31.889 -4.220 1.00 56.91 100 THR A N 1
ATOM 802 C CA . THR A 1 100 ? -39.116 -32.176 -4.691 1.00 56.91 100 THR A CA 1
ATOM 803 C C . THR A 1 100 ? -39.663 -33.370 -3.914 1.00 56.91 100 THR A C 1
ATOM 805 O O . THR A 1 100 ? -38.970 -34.376 -3.749 1.00 56.91 100 THR A O 1
ATOM 808 N N . GLY A 1 101 ? -40.862 -33.192 -3.358 1.00 48.84 101 GLY A N 1
ATOM 809 C CA . GLY A 1 101 ? -41.695 -34.250 -2.783 1.00 48.84 101 GLY A CA 1
ATOM 810 C C . GLY A 1 101 ? -42.744 -34.727 -3.773 1.00 48.84 101 GLY A C 1
ATOM 811 O O . GLY A 1 101 ? -42.944 -34.030 -4.795 1.00 48.84 101 GLY A O 1
#

Sequence (101 aa):
MQTFTLTAMRNEHPEVFPQLIHQMQQSHCSRCGGTMVEETYMDIFSDYEDFKFQAKHCIQCGDVIDPFILLNRLRTHAGETPSVNTLSQPRHRENGLVMTG

Radius of gyration: 18.82 Å; Cα contacts (8 Å, |Δi|>4): 92; chains: 1; bounding box: 58×45×34 Å